Protein AF-A0A5J5AC65-F1 (afdb_monomer)

Structure (mmCIF, N/CA/C/O backbone):
data_AF-A0A5J5AC65-F1
#
_entry.id   AF-A0A5J5AC65-F1
#
loop_
_atom_site.group_PDB
_atom_site.id
_atom_site.type_symbol
_atom_site.label_atom_id
_atom_site.label_alt_id
_atom_site.label_comp_id
_atom_site.label_asym_id
_atom_site.label_entity_id
_atom_site.label_seq_id
_atom_site.pdbx_PDB_ins_code
_atom_site.Cartn_x
_atom_site.Cartn_y
_atom_site.Cartn_z
_atom_site.occupancy
_atom_site.B_iso_or_equiv
_atom_site.auth_seq_id
_atom_site.auth_comp_id
_atom_site.auth_asym_id
_atom_site.auth_atom_id
_atom_site.pdbx_PDB_model_num
ATOM 1 N N . MET A 1 1 ? 48.019 -55.729 -17.374 1.00 45.06 1 MET A N 1
ATOM 2 C CA . MET A 1 1 ? 47.442 -54.673 -16.510 1.00 45.06 1 MET A CA 1
ATOM 3 C C . MET A 1 1 ? 46.965 -53.525 -17.391 1.00 45.06 1 MET A C 1
ATOM 5 O O . MET A 1 1 ? 47.731 -52.622 -17.701 1.00 45.06 1 MET A O 1
ATOM 9 N N . THR A 1 2 ? 45.728 -53.600 -17.870 1.00 43.28 2 THR A N 1
ATOM 10 C CA . THR A 1 2 ? 45.097 -52.586 -18.726 1.00 43.28 2 THR A CA 1
ATOM 11 C C . THR A 1 2 ? 44.494 -51.496 -17.842 1.00 43.28 2 THR A C 1
ATOM 13 O O . THR A 1 2 ? 43.531 -51.744 -17.121 1.00 43.28 2 THR A O 1
ATOM 16 N N . LYS A 1 3 ? 45.092 -50.299 -17.838 1.00 48.06 3 LYS A N 1
ATOM 17 C CA . LYS A 1 3 ? 44.541 -49.140 -17.122 1.00 48.06 3 LYS A CA 1
ATOM 18 C C . LYS A 1 3 ? 43.348 -48.592 -17.910 1.00 48.06 3 LYS A C 1
ATOM 20 O O . LYS A 1 3 ? 43.446 -48.341 -19.106 1.00 48.06 3 LYS A O 1
ATOM 25 N N . ASN A 1 4 ? 42.222 -48.462 -17.217 1.00 46.38 4 ASN A N 1
ATOM 26 C CA . ASN A 1 4 ? 40.914 -48.098 -17.751 1.00 46.38 4 ASN A CA 1
ATOM 27 C C . ASN A 1 4 ? 40.909 -46.629 -18.221 1.00 46.38 4 ASN A C 1
ATOM 29 O O . ASN A 1 4 ? 40.781 -45.710 -17.413 1.00 46.38 4 ASN A O 1
ATOM 33 N N . LEU A 1 5 ? 41.058 -46.406 -19.530 1.00 55.31 5 LEU A N 1
ATOM 34 C CA . LEU A 1 5 ? 41.125 -45.069 -20.138 1.00 55.31 5 LEU A CA 1
ATOM 35 C C . LEU A 1 5 ? 39.805 -44.278 -19.995 1.00 55.31 5 LEU A C 1
ATOM 37 O O . LEU A 1 5 ? 39.818 -43.051 -19.973 1.00 55.31 5 LEU A O 1
ATOM 41 N N . GLY A 1 6 ? 38.675 -44.971 -19.801 1.00 52.41 6 GLY A N 1
ATOM 42 C CA . GLY A 1 6 ? 37.356 -44.352 -19.613 1.00 52.41 6 GLY A CA 1
ATOM 43 C C . GLY A 1 6 ? 37.209 -43.522 -18.331 1.00 52.41 6 GLY A C 1
ATOM 44 O O . GLY A 1 6 ? 36.411 -42.589 -18.300 1.00 52.41 6 GLY A O 1
ATOM 45 N N . SER A 1 7 ? 38.011 -43.790 -17.292 1.00 56.62 7 SER A N 1
ATOM 46 C CA . SER A 1 7 ? 37.914 -43.058 -16.018 1.00 56.62 7 SER A CA 1
ATOM 47 C C . SER A 1 7 ? 38.524 -41.652 -16.079 1.00 56.62 7 SER A C 1
ATOM 49 O O . SER A 1 7 ? 38.142 -40.793 -15.289 1.00 56.62 7 SER A O 1
ATOM 51 N N . LEU A 1 8 ? 39.456 -41.402 -17.005 1.00 51.38 8 LEU A N 1
ATOM 52 C CA . LEU A 1 8 ? 40.122 -40.099 -17.153 1.00 51.38 8 LEU A CA 1
ATOM 53 C C . LEU A 1 8 ? 39.271 -39.099 -17.945 1.00 51.38 8 LEU A C 1
ATOM 55 O O . LEU A 1 8 ? 39.364 -37.896 -17.716 1.00 51.38 8 LEU A O 1
ATOM 59 N N . ILE A 1 9 ? 38.397 -39.597 -18.825 1.00 55.62 9 ILE A N 1
ATOM 60 C CA . ILE A 1 9 ? 37.460 -38.772 -19.596 1.00 55.62 9 ILE A CA 1
ATOM 61 C C . ILE A 1 9 ? 36.422 -38.144 -18.655 1.00 55.62 9 ILE A C 1
ATOM 63 O O . ILE A 1 9 ? 36.165 -36.949 -18.739 1.00 55.62 9 ILE A O 1
ATOM 67 N N . PHE A 1 10 ? 35.897 -38.900 -17.685 1.00 51.06 10 PHE A N 1
ATOM 68 C CA . PHE A 1 10 ? 34.888 -38.395 -16.743 1.00 51.06 10 PHE A CA 1
ATOM 69 C C . PHE A 1 10 ? 35.418 -37.271 -15.829 1.00 51.06 10 PHE A C 1
ATOM 71 O O . PHE A 1 10 ? 34.696 -36.325 -15.527 1.00 51.06 10 PHE A O 1
ATOM 78 N N . ILE A 1 11 ? 36.697 -37.328 -15.437 1.00 55.19 11 ILE A N 1
ATOM 79 C CA . ILE A 1 11 ? 37.331 -36.333 -14.551 1.00 55.19 11 ILE A CA 1
ATOM 80 C C . ILE A 1 11 ? 37.593 -35.002 -15.280 1.00 55.19 11 ILE A C 1
ATOM 82 O O . ILE A 1 11 ? 37.555 -33.948 -14.651 1.00 55.19 11 ILE A O 1
ATOM 86 N N . LEU A 1 12 ? 37.803 -35.025 -16.601 1.00 53.50 12 LEU A N 1
ATOM 87 C CA . LEU A 1 12 ? 38.055 -33.820 -17.402 1.00 53.50 12 LEU A CA 1
ATOM 88 C C . LEU A 1 12 ? 36.782 -33.029 -17.755 1.00 53.50 12 LEU A C 1
ATOM 90 O O . LEU A 1 12 ? 36.876 -31.830 -18.002 1.00 53.50 12 LEU A O 1
ATOM 94 N N . PHE A 1 13 ? 35.600 -33.656 -17.743 1.00 54.12 13 PHE A N 1
ATOM 95 C CA . PHE A 1 13 ? 34.329 -32.978 -18.053 1.00 54.12 13 PHE A CA 1
ATOM 96 C C . PHE A 1 13 ? 33.583 -32.434 -16.820 1.00 54.12 13 PHE A C 1
ATOM 98 O O . PHE A 1 13 ? 32.778 -31.514 -16.960 1.00 54.12 13 PHE A O 1
ATOM 105 N N . LEU A 1 14 ? 33.871 -32.927 -15.609 1.00 51.81 14 LEU A N 1
ATOM 106 C CA . LEU A 1 14 ? 33.246 -32.433 -14.370 1.00 51.81 14 LEU A CA 1
ATOM 107 C C . LEU A 1 14 ? 33.528 -30.943 -14.041 1.00 51.81 14 LEU A C 1
ATOM 109 O O . LEU A 1 14 ? 32.605 -30.275 -13.572 1.00 51.81 14 LEU A O 1
ATOM 113 N N . PRO A 1 15 ? 34.718 -30.363 -14.315 1.00 54.56 15 PRO A N 1
ATOM 114 C CA . PRO A 1 15 ? 34.968 -28.940 -14.060 1.00 54.56 15 PRO A CA 1
ATOM 115 C C . PRO A 1 15 ? 34.306 -28.017 -15.094 1.00 54.56 15 PRO A C 1
ATOM 117 O O . PRO A 1 15 ? 33.984 -26.875 -14.779 1.00 54.56 15 PRO A O 1
ATOM 120 N N . ALA A 1 16 ? 34.079 -28.498 -16.323 1.00 55.41 16 ALA A N 1
ATOM 121 C CA . ALA A 1 16 ? 33.487 -27.698 -17.398 1.00 55.41 16 ALA A CA 1
ATOM 122 C C . ALA A 1 16 ? 31.989 -27.427 -17.168 1.00 55.41 16 ALA A C 1
ATOM 124 O O . ALA A 1 16 ? 31.490 -26.361 -17.520 1.00 55.41 16 ALA A O 1
ATOM 125 N N . ILE A 1 17 ? 31.282 -28.360 -16.519 1.00 56.69 17 ILE A N 1
ATOM 126 C CA . ILE A 1 17 ? 29.860 -28.208 -16.174 1.00 56.69 17 ILE A CA 1
ATOM 127 C C . ILE A 1 17 ? 29.685 -27.241 -14.988 1.00 56.69 17 ILE A C 1
ATOM 129 O O . ILE A 1 17 ? 28.723 -26.478 -14.954 1.00 56.69 17 ILE A O 1
ATOM 133 N N . LEU A 1 18 ? 30.650 -27.198 -14.062 1.00 53.75 18 LEU A N 1
ATOM 134 C CA . LEU A 1 18 ? 30.625 -26.292 -12.908 1.00 53.75 18 LEU A CA 1
ATOM 135 C C . LEU A 1 18 ? 30.978 -24.838 -13.260 1.00 53.75 18 LEU A C 1
ATOM 137 O O . LEU A 1 18 ? 30.582 -23.939 -12.529 1.00 53.75 18 LEU A O 1
ATOM 141 N N . LEU A 1 19 ? 31.668 -24.574 -14.375 1.00 52.38 19 LEU A N 1
ATOM 142 C CA . LEU A 1 19 ? 31.989 -23.208 -14.824 1.00 52.38 19 LEU A CA 1
ATOM 143 C C . LEU A 1 19 ? 30.906 -22.585 -15.725 1.00 52.38 19 LEU A C 1
ATOM 145 O O . LEU A 1 19 ? 30.893 -21.371 -15.908 1.00 52.38 19 LEU A O 1
ATOM 149 N N . GLY A 1 20 ? 29.967 -23.382 -16.248 1.00 51.41 20 GLY A N 1
ATOM 150 C CA . GLY A 1 20 ? 28.860 -22.903 -17.088 1.00 51.41 20 GLY A CA 1
ATOM 151 C C . GLY A 1 20 ? 27.670 -22.308 -16.322 1.00 51.41 20 GLY A C 1
ATOM 152 O O . GLY A 1 20 ? 26.761 -21.766 -16.944 1.00 51.41 20 GLY A O 1
ATOM 153 N N . GLN A 1 21 ? 27.654 -22.398 -14.986 1.00 56.00 21 GLN A N 1
ATOM 154 C CA . GLN A 1 21 ? 26.553 -21.896 -14.145 1.00 56.00 21 GLN A CA 1
ATOM 155 C C . GLN A 1 21 ? 26.870 -20.579 -13.418 1.00 56.00 21 GLN A C 1
ATOM 157 O O . GLN A 1 21 ? 26.041 -20.078 -12.661 1.00 56.00 21 GLN A O 1
ATOM 162 N N . TYR A 1 22 ? 28.027 -19.968 -13.687 1.00 59.69 22 TYR A N 1
ATOM 163 C CA . TYR A 1 22 ? 28.436 -18.701 -13.081 1.00 59.69 22 TYR A CA 1
ATOM 164 C C . TYR A 1 22 ? 28.595 -17.610 -14.140 1.00 59.69 22 TYR A C 1
ATOM 166 O O . TYR A 1 22 ? 29.705 -17.311 -14.557 1.00 59.69 22 TYR A O 1
ATOM 174 N N . CYS A 1 23 ? 27.475 -17.046 -14.595 1.00 51.88 23 CYS A N 1
ATOM 175 C CA . CYS A 1 23 ? 27.305 -15.611 -14.877 1.00 51.88 23 CYS A CA 1
ATOM 176 C C . CYS A 1 23 ? 25.995 -15.379 -15.629 1.00 51.88 23 CYS A C 1
ATOM 178 O O . CYS A 1 23 ? 25.961 -15.261 -16.849 1.00 51.88 23 CYS A O 1
ATOM 180 N N . SER A 1 24 ? 24.906 -15.306 -14.871 1.00 46.62 24 SER A N 1
ATOM 181 C CA . SER A 1 24 ? 23.794 -14.378 -15.110 1.00 46.62 24 SER A CA 1
ATOM 182 C C . SER A 1 24 ? 22.965 -14.286 -13.828 1.00 46.62 24 SER A C 1
ATOM 184 O O . SER A 1 24 ? 21.748 -14.435 -13.843 1.00 46.62 24 SER A O 1
ATOM 186 N N . VAL A 1 25 ? 23.615 -14.045 -12.680 1.00 48.59 25 VAL A N 1
ATOM 187 C CA . VAL A 1 25 ? 22.898 -13.381 -11.584 1.00 48.59 25 VAL A CA 1
ATOM 188 C C . VAL A 1 25 ? 22.816 -11.927 -12.008 1.00 48.59 25 VAL A C 1
ATOM 190 O O . VAL A 1 25 ? 23.733 -11.146 -11.792 1.00 48.59 25 VAL A O 1
ATOM 193 N N . VAL A 1 26 ? 21.768 -11.648 -12.773 1.00 52.22 26 VAL A N 1
ATOM 194 C CA . VAL A 1 26 ? 21.028 -10.396 -12.811 1.00 52.22 26 VAL A CA 1
ATOM 195 C C . VAL A 1 26 ? 21.634 -9.294 -11.921 1.00 52.22 26 VAL A C 1
ATOM 197 O O . VAL A 1 26 ? 21.248 -9.102 -10.769 1.00 52.22 26 VAL A O 1
ATOM 200 N N . ALA A 1 27 ? 22.592 -8.547 -12.462 1.00 51.28 27 ALA A N 1
ATOM 201 C CA . ALA A 1 27 ? 23.058 -7.316 -11.831 1.00 51.28 27 ALA A CA 1
ATOM 202 C C . ALA A 1 27 ? 22.068 -6.158 -12.075 1.00 51.28 27 ALA A C 1
ATOM 204 O O . ALA A 1 27 ? 21.974 -5.249 -11.255 1.00 51.28 27 ALA A O 1
ATOM 205 N N . GLY A 1 28 ? 21.286 -6.224 -13.164 1.00 52.84 28 GLY A N 1
ATOM 206 C CA . GLY A 1 28 ? 20.366 -5.159 -13.581 1.00 52.84 28 GLY A CA 1
ATOM 207 C C . GLY A 1 28 ? 19.198 -4.922 -12.618 1.00 52.84 28 GLY A C 1
ATOM 208 O O . GLY A 1 28 ? 18.906 -3.778 -12.276 1.00 52.84 28 GLY A O 1
ATOM 209 N N . ASP A 1 29 ? 18.572 -5.986 -12.113 1.00 60.25 29 ASP A N 1
ATOM 210 C CA . ASP A 1 29 ? 17.352 -5.866 -11.301 1.00 60.25 29 ASP A CA 1
ATOM 211 C C . ASP A 1 29 ? 17.648 -5.317 -9.890 1.00 60.25 29 ASP A C 1
ATOM 213 O O . ASP A 1 29 ? 16.876 -4.535 -9.331 1.00 60.25 29 ASP A O 1
ATOM 217 N N . THR A 1 30 ? 18.819 -5.648 -9.325 1.00 75.44 30 THR A N 1
ATOM 218 C CA . THR A 1 30 ? 19.269 -5.080 -8.037 1.00 75.44 30 THR A CA 1
ATOM 219 C C . THR A 1 30 ? 19.616 -3.598 -8.174 1.00 75.44 30 THR A C 1
ATOM 221 O O . THR A 1 30 ? 19.350 -2.810 -7.260 1.00 75.44 30 THR A O 1
ATOM 224 N N . GLU A 1 31 ? 20.186 -3.194 -9.312 1.00 88.88 31 GLU A N 1
ATOM 225 C CA . GLU A 1 31 ? 20.533 -1.798 -9.574 1.00 88.88 31 GLU A CA 1
ATOM 226 C C . GLU A 1 31 ? 19.281 -0.919 -9.695 1.00 88.88 31 GLU A C 1
ATOM 228 O O . GLU A 1 31 ? 19.228 0.146 -9.070 1.00 88.88 31 GLU A O 1
ATOM 233 N N . LEU A 1 32 ? 18.249 -1.383 -10.415 1.00 95.31 32 LEU A N 1
ATOM 234 C CA . LEU A 1 32 ? 16.992 -0.646 -10.565 1.00 95.31 32 LEU A CA 1
ATOM 235 C C . LEU A 1 32 ? 16.292 -0.441 -9.215 1.00 95.31 32 LEU A C 1
ATOM 237 O O . LEU A 1 32 ? 15.968 0.695 -8.870 1.00 95.31 32 LEU A O 1
ATOM 241 N N . ILE A 1 33 ? 16.131 -1.504 -8.418 1.00 96.12 33 ILE A N 1
ATOM 242 C CA . ILE A 1 33 ? 15.557 -1.417 -7.063 1.00 96.12 33 ILE A CA 1
ATOM 243 C C . ILE A 1 33 ? 16.364 -0.439 -6.203 1.00 96.12 33 ILE A C 1
ATOM 245 O O . ILE A 1 33 ? 15.795 0.446 -5.567 1.00 96.12 33 ILE A O 1
ATOM 249 N N . THR A 1 34 ? 17.695 -0.550 -6.218 1.00 95.56 34 THR A N 1
ATOM 250 C CA . THR A 1 34 ? 18.578 0.324 -5.431 1.00 95.56 34 THR A CA 1
ATOM 251 C C . THR A 1 34 ? 18.411 1.790 -5.825 1.00 95.56 34 THR A C 1
ATOM 253 O O . THR A 1 34 ? 18.308 2.660 -4.956 1.00 95.56 34 THR A O 1
ATOM 256 N N . LYS A 1 35 ? 18.384 2.086 -7.128 1.00 96.75 35 LYS A N 1
ATOM 257 C CA . LYS A 1 35 ? 18.231 3.449 -7.646 1.00 96.75 35 LYS A CA 1
ATOM 258 C C . LYS A 1 35 ? 16.863 4.029 -7.292 1.00 96.75 35 LYS A C 1
ATOM 260 O O . LYS A 1 35 ? 16.806 5.154 -6.803 1.00 96.75 35 LYS A O 1
ATOM 265 N N . THR A 1 36 ? 15.798 3.253 -7.478 1.00 95.94 36 THR A N 1
ATOM 266 C CA . THR A 1 36 ? 14.425 3.650 -7.142 1.00 95.94 36 THR A CA 1
ATOM 267 C C . THR A 1 36 ? 14.277 3.901 -5.644 1.00 95.94 36 THR A C 1
ATOM 269 O O . THR A 1 36 ? 13.848 4.975 -5.232 1.00 95.94 36 THR A O 1
ATOM 272 N N . CYS A 1 37 ? 14.713 2.964 -4.798 1.00 97.19 37 CYS A N 1
ATOM 273 C CA . CYS A 1 37 ? 14.546 3.089 -3.352 1.00 97.19 37 CYS A CA 1
ATOM 274 C C . CYS A 1 37 ? 15.354 4.237 -2.738 1.00 97.19 37 CYS A C 1
ATOM 276 O O . CYS A 1 37 ? 14.936 4.783 -1.715 1.00 97.19 37 CYS A O 1
ATOM 278 N N . LYS A 1 38 ? 16.472 4.657 -3.350 1.00 97.88 38 LYS A N 1
ATOM 279 C CA . LYS A 1 38 ? 17.225 5.857 -2.927 1.00 97.88 38 LYS A CA 1
ATOM 280 C C . LYS A 1 38 ? 16.424 7.154 -3.058 1.00 97.88 38 LYS A C 1
ATOM 282 O O . LYS A 1 38 ? 16.767 8.128 -2.400 1.00 97.88 38 LYS A O 1
ATOM 287 N N . GLN A 1 39 ? 15.380 7.170 -3.885 1.00 96.62 39 GLN A N 1
ATOM 288 C CA . GLN A 1 39 ? 14.480 8.316 -4.043 1.00 96.62 39 GLN A CA 1
ATOM 289 C C . GLN A 1 39 ? 13.299 8.285 -3.063 1.00 96.62 39 GLN A C 1
ATOM 291 O O . GLN A 1 39 ? 12.440 9.159 -3.111 1.00 96.62 39 GLN A O 1
ATOM 296 N N . THR A 1 40 ? 13.242 7.294 -2.169 1.00 94.81 40 THR A N 1
ATOM 297 C CA . THR A 1 40 ? 12.165 7.157 -1.183 1.00 94.81 40 THR A CA 1
ATOM 298 C C . THR A 1 40 ? 12.626 7.620 0.200 1.00 94.81 40 THR A C 1
ATOM 300 O O . THR A 1 40 ? 13.802 7.463 0.540 1.00 94.81 40 THR A O 1
ATOM 303 N N . PRO A 1 41 ? 11.715 8.126 1.050 1.00 94.94 41 PRO A N 1
ATOM 304 C CA . PRO A 1 41 ? 12.055 8.507 2.423 1.00 94.94 41 PRO A CA 1
ATOM 305 C C . PRO A 1 41 ? 12.453 7.311 3.307 1.00 94.94 41 PRO A C 1
ATOM 307 O O . PRO A 1 41 ? 13.090 7.499 4.341 1.00 94.94 41 PRO A O 1
ATOM 310 N N . TYR A 1 42 ? 12.112 6.078 2.906 1.00 95.12 42 TYR A N 1
ATOM 311 C CA . TYR A 1 42 ? 12.352 4.854 3.674 1.00 95.12 42 TYR A CA 1
ATOM 312 C C . TYR A 1 42 ? 13.070 3.793 2.832 1.00 95.12 42 TYR A C 1
A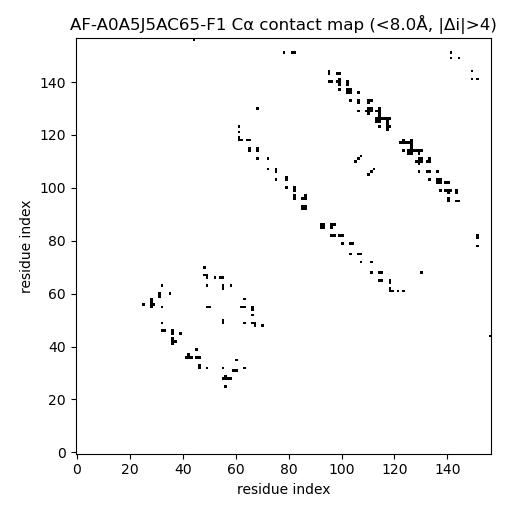TOM 314 O O . TYR A 1 42 ? 12.506 2.747 2.509 1.00 95.12 42 TYR A O 1
ATOM 322 N N . TYR A 1 43 ? 14.342 4.049 2.510 1.00 96.44 43 TYR A N 1
ATOM 323 C CA . TYR A 1 43 ? 15.162 3.187 1.648 1.00 96.44 43 TYR A CA 1
ATOM 324 C C . TYR A 1 43 ? 15.085 1.695 2.012 1.00 96.44 43 TYR A C 1
ATOM 326 O O . TYR A 1 43 ? 14.768 0.871 1.159 1.00 96.44 43 TYR A O 1
ATOM 334 N N . GLN A 1 44 ? 15.343 1.346 3.277 1.00 96.94 44 GLN A N 1
ATOM 335 C CA . GLN A 1 44 ? 15.400 -0.058 3.707 1.00 96.94 44 GLN A CA 1
ATOM 336 C C . GLN A 1 44 ? 14.046 -0.759 3.579 1.00 96.94 44 GLN A C 1
ATOM 338 O O . GLN A 1 44 ? 13.993 -1.904 3.144 1.00 96.94 44 GLN A O 1
ATOM 343 N N . LEU A 1 45 ? 12.957 -0.053 3.898 1.00 95.81 45 LEU A N 1
ATOM 344 C CA . LEU A 1 45 ? 11.604 -0.577 3.745 1.00 95.81 45 LEU A CA 1
ATOM 345 C C . LEU A 1 45 ? 11.255 -0.798 2.269 1.00 95.81 45 LEU A C 1
ATOM 347 O O . LEU A 1 45 ? 10.678 -1.823 1.919 1.00 95.81 45 LEU A O 1
ATOM 351 N N . CYS A 1 46 ? 11.612 0.148 1.399 1.00 98.00 46 CYS A N 1
ATOM 352 C CA . CYS A 1 46 ? 11.413 0.003 -0.039 1.00 98.00 46 CYS A CA 1
ATOM 353 C C . CYS A 1 46 ? 12.164 -1.223 -0.579 1.00 98.00 46 CYS A C 1
ATOM 355 O O . CYS A 1 46 ? 11.567 -2.061 -1.256 1.00 98.00 46 CYS A O 1
ATOM 357 N N . VAL A 1 47 ? 13.448 -1.364 -0.223 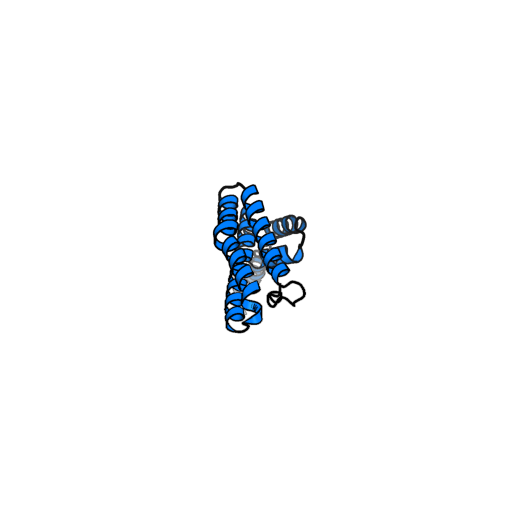1.00 97.12 47 VAL A N 1
ATOM 358 C CA . VAL A 1 47 ? 14.283 -2.487 -0.667 1.00 97.12 47 VAL A CA 1
ATOM 359 C C . VAL A 1 47 ? 13.717 -3.812 -0.170 1.00 97.12 47 VAL A C 1
ATOM 361 O O . VAL A 1 47 ? 13.513 -4.709 -0.984 1.00 97.12 47 VAL A O 1
ATOM 364 N N . SER A 1 48 ? 13.417 -3.938 1.127 1.00 97.00 48 SER A N 1
ATOM 365 C CA . SER A 1 48 ? 12.897 -5.190 1.688 1.00 97.00 48 SER A CA 1
ATOM 366 C C . SER A 1 48 ? 11.539 -5.564 1.092 1.00 97.00 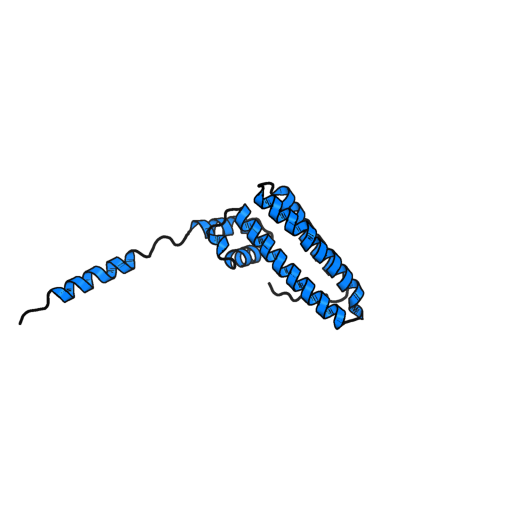48 SER A C 1
ATOM 368 O O . SER A 1 48 ? 11.317 -6.727 0.756 1.00 97.00 48 SER A O 1
ATOM 370 N N . THR A 1 49 ? 10.659 -4.580 0.886 1.00 97.00 49 THR A N 1
ATOM 371 C CA . THR A 1 49 ? 9.344 -4.796 0.270 1.00 97.00 49 THR A CA 1
ATOM 372 C C . THR A 1 49 ? 9.494 -5.320 -1.154 1.00 97.00 49 THR A C 1
ATOM 374 O O . THR A 1 49 ? 8.921 -6.358 -1.480 1.00 97.00 49 THR A O 1
ATOM 377 N N . LEU A 1 50 ? 10.300 -4.660 -1.991 1.00 97.44 50 LEU A N 1
ATOM 378 C CA . LEU A 1 50 ? 10.503 -5.084 -3.378 1.00 97.44 50 LEU A CA 1
ATOM 379 C C . LEU A 1 50 ? 11.224 -6.435 -3.455 1.00 97.44 50 LEU A C 1
ATOM 381 O O . LEU A 1 50 ? 10.780 -7.316 -4.183 1.00 97.44 50 LEU A O 1
ATOM 385 N N . GLN A 1 51 ? 12.283 -6.651 -2.676 1.00 95.62 51 GLN A N 1
ATOM 386 C CA . GLN A 1 51 ? 13.029 -7.915 -2.691 1.00 95.62 51 GLN A CA 1
ATOM 387 C C . GLN A 1 51 ? 12.216 -9.111 -2.179 1.00 95.62 51 GLN A C 1
ATOM 389 O O . GLN A 1 51 ? 12.507 -10.245 -2.555 1.00 95.62 51 GLN A O 1
ATOM 394 N N . SER A 1 52 ? 11.193 -8.876 -1.349 1.00 96.12 52 SER A N 1
ATOM 395 C CA . SER A 1 52 ? 10.289 -9.938 -0.894 1.00 96.12 52 SER A CA 1
ATOM 396 C C . SER A 1 52 ? 9.373 -10.475 -1.999 1.00 96.12 52 SER A C 1
ATOM 398 O O . SER A 1 52 ? 8.856 -11.588 -1.877 1.00 96.12 52 SER A O 1
ATOM 400 N N . ASP A 1 53 ? 9.183 -9.716 -3.084 1.00 95.81 53 ASP A N 1
ATOM 401 C CA . ASP A 1 53 ? 8.361 -10.125 -4.216 1.00 95.81 53 ASP A CA 1
ATOM 402 C C . ASP A 1 53 ? 9.242 -10.631 -5.371 1.00 95.81 53 ASP A C 1
ATOM 404 O O . ASP A 1 53 ? 9.997 -9.854 -5.963 1.00 95.81 53 ASP A O 1
ATOM 408 N N . PRO A 1 54 ? 9.143 -11.916 -5.763 1.00 94.38 54 PRO A N 1
ATOM 409 C CA . PRO A 1 54 ? 9.981 -12.471 -6.825 1.00 94.38 54 PRO A CA 1
ATOM 410 C C . PRO A 1 54 ? 9.753 -11.797 -8.187 1.00 94.38 54 PRO A C 1
ATOM 412 O O . PRO A 1 54 ? 10.633 -11.852 -9.054 1.00 94.38 54 PRO A O 1
ATOM 415 N N . ARG A 1 55 ? 8.601 -11.138 -8.389 1.00 94.81 55 ARG A N 1
ATOM 416 C CA . ARG A 1 55 ? 8.294 -10.398 -9.622 1.00 94.81 55 ARG A CA 1
ATOM 417 C C . ARG A 1 55 ? 9.171 -9.159 -9.787 1.00 94.81 55 ARG A C 1
ATOM 419 O O . ARG A 1 55 ? 9.358 -8.735 -10.921 1.00 94.81 55 ARG A O 1
ATOM 426 N N . SER A 1 56 ? 9.743 -8.631 -8.702 1.00 95.31 56 SER A N 1
ATOM 427 C CA . SER A 1 56 ? 10.598 -7.438 -8.727 1.00 95.31 56 SER A CA 1
ATOM 428 C C . SER A 1 56 ? 11.876 -7.619 -9.527 1.00 95.31 56 SER A C 1
ATOM 430 O O . SER A 1 56 ? 12.434 -6.625 -9.969 1.00 95.31 56 SER A O 1
ATOM 432 N N . SER A 1 57 ? 12.329 -8.863 -9.723 1.00 92.31 57 SER A N 1
ATOM 433 C CA . SER A 1 57 ? 13.444 -9.149 -10.627 1.00 92.31 57 SER A CA 1
ATOM 434 C C . SER A 1 57 ? 13.130 -8.582 -12.019 1.00 92.31 57 SER A C 1
ATOM 436 O O . SER A 1 57 ? 13.669 -7.578 -12.454 1.00 92.31 57 SER A O 1
ATOM 438 N N . LYS A 1 58 ? 12.101 -9.096 -12.678 1.00 92.75 58 LYS A N 1
ATOM 439 C CA . LYS A 1 58 ? 11.796 -8.735 -14.070 1.00 92.75 58 LYS A CA 1
ATOM 440 C C . LYS A 1 58 ? 10.994 -7.437 -14.236 1.00 92.75 58 LYS A C 1
ATOM 442 O O . LYS A 1 58 ? 10.479 -7.195 -15.326 1.00 92.75 58 LYS A O 1
ATOM 447 N N . ALA A 1 59 ? 10.808 -6.658 -13.173 1.00 95.25 59 ALA A N 1
ATOM 448 C CA . ALA A 1 59 ? 9.941 -5.488 -13.184 1.00 95.25 59 ALA A CA 1
ATOM 449 C C . ALA A 1 59 ? 10.683 -4.238 -13.676 1.00 95.25 59 ALA A C 1
ATOM 451 O O . ALA A 1 59 ? 11.797 -3.947 -13.249 1.00 95.25 59 ALA A O 1
ATOM 452 N N . ASP A 1 60 ? 10.028 -3.461 -14.534 1.00 94.94 60 ASP A N 1
ATOM 453 C CA . ASP A 1 60 ? 10.401 -2.078 -14.814 1.00 94.94 60 ASP A CA 1
ATOM 454 C C . ASP A 1 60 ? 9.858 -1.137 -13.719 1.00 94.94 60 ASP A C 1
ATOM 456 O O . ASP A 1 60 ? 9.290 -1.578 -12.719 1.00 94.94 60 ASP A O 1
ATOM 460 N N . ILE A 1 61 ? 10.034 0.180 -13.872 1.00 94.69 61 ILE A N 1
ATOM 461 C CA . ILE A 1 61 ? 9.592 1.152 -12.858 1.00 94.69 61 ILE A CA 1
ATOM 462 C C . ILE A 1 61 ? 8.076 1.059 -12.567 1.00 94.69 61 ILE A C 1
ATOM 464 O O . ILE A 1 61 ? 7.729 0.948 -11.387 1.00 94.69 61 ILE A O 1
ATOM 468 N N . PRO A 1 62 ? 7.163 1.046 -13.565 1.00 96.75 62 PRO A N 1
ATOM 469 C CA . PRO A 1 62 ? 5.742 0.798 -13.311 1.00 96.75 62 PRO A CA 1
ATOM 470 C C . PRO A 1 62 ? 5.475 -0.542 -12.618 1.00 96.75 62 PRO A C 1
ATOM 472 O O . PRO A 1 62 ? 4.670 -0.599 -11.685 1.00 96.75 62 PRO A O 1
ATOM 475 N N . GLY A 1 63 ? 6.179 -1.605 -13.015 1.00 97.75 63 GLY A N 1
ATOM 476 C CA . GLY A 1 63 ? 6.097 -2.915 -12.375 1.00 97.75 63 GLY A CA 1
ATOM 477 C C . GLY A 1 63 ? 6.486 -2.889 -10.893 1.00 97.75 63 GLY A C 1
ATOM 478 O O . GLY A 1 63 ? 5.754 -3.431 -10.062 1.00 97.75 63 GLY A O 1
ATOM 479 N N . LEU A 1 64 ? 7.582 -2.211 -10.535 1.00 97.44 64 LEU A N 1
ATOM 480 C CA . LEU A 1 64 ? 7.979 -2.007 -9.135 1.00 97.44 64 LEU A CA 1
ATOM 481 C C . LEU A 1 64 ? 6.920 -1.193 -8.374 1.00 97.44 64 LEU A C 1
ATOM 483 O O . LEU A 1 64 ? 6.588 -1.528 -7.236 1.00 97.44 64 LEU A O 1
ATOM 487 N N . GLY A 1 65 ? 6.331 -0.178 -9.015 1.00 97.81 65 GLY A N 1
ATOM 488 C CA . GLY A 1 65 ? 5.205 0.582 -8.465 1.00 97.81 65 GLY A CA 1
ATOM 489 C C . GLY A 1 65 ? 4.008 -0.311 -8.129 1.00 97.81 65 GLY A C 1
ATOM 490 O O . GLY A 1 65 ? 3.501 -0.272 -7.009 1.00 97.81 65 GLY A O 1
ATOM 491 N N . LEU A 1 66 ? 3.602 -1.188 -9.051 1.00 98.62 66 LEU A N 1
ATOM 492 C CA . LEU A 1 66 ? 2.493 -2.127 -8.840 1.00 98.62 66 LEU A CA 1
ATOM 493 C C . LEU A 1 66 ? 2.765 -3.106 -7.688 1.00 98.62 66 LEU A C 1
ATOM 495 O O . LEU A 1 66 ? 1.841 -3.473 -6.956 1.00 98.62 66 LEU A O 1
ATOM 499 N N . ILE A 1 67 ? 4.021 -3.514 -7.497 1.00 98.50 67 ILE A N 1
ATOM 500 C CA . ILE A 1 67 ? 4.427 -4.366 -6.372 1.00 98.50 67 ILE A CA 1
ATOM 501 C C . ILE A 1 67 ? 4.279 -3.616 -5.043 1.00 98.50 67 ILE A C 1
ATOM 503 O O . ILE A 1 67 ? 3.697 -4.160 -4.102 1.00 98.50 67 ILE A O 1
ATOM 507 N N . ILE A 1 68 ? 4.712 -2.353 -4.971 1.00 98.25 68 ILE A N 1
ATOM 508 C CA . ILE A 1 68 ? 4.502 -1.513 -3.782 1.00 98.25 68 ILE A CA 1
ATOM 509 C C . ILE A 1 68 ? 3.006 -1.311 -3.501 1.00 98.25 68 ILE A C 1
ATOM 511 O O . ILE A 1 68 ? 2.573 -1.524 -2.368 1.00 98.25 68 ILE A O 1
ATOM 515 N N . VAL A 1 69 ? 2.192 -0.990 -4.514 1.00 98.62 69 VAL A N 1
ATOM 516 C CA . VAL A 1 69 ? 0.729 -0.846 -4.358 1.00 98.62 69 VAL A CA 1
ATOM 517 C C . VAL A 1 69 ? 0.104 -2.144 -3.825 1.00 98.62 69 VAL A C 1
ATOM 519 O O . VAL A 1 69 ? -0.763 -2.121 -2.945 1.00 98.62 69 VAL A O 1
ATOM 522 N N . ALA A 1 70 ? 0.567 -3.307 -4.295 1.00 98.56 70 ALA A N 1
ATOM 523 C CA . ALA A 1 70 ? 0.115 -4.600 -3.786 1.00 98.56 70 ALA A CA 1
ATOM 524 C C . ALA A 1 70 ? 0.514 -4.832 -2.316 1.00 98.56 70 ALA A C 1
ATOM 526 O O . ALA A 1 70 ? -0.296 -5.353 -1.540 1.00 98.56 70 ALA A O 1
ATOM 527 N N . ALA A 1 71 ? 1.718 -4.420 -1.912 1.00 98.25 71 ALA A N 1
ATOM 528 C CA . ALA A 1 71 ? 2.166 -4.489 -0.522 1.00 98.25 71 ALA A CA 1
ATOM 529 C C . ALA A 1 71 ? 1.323 -3.583 0.394 1.00 98.25 71 ALA A C 1
ATOM 531 O O . ALA A 1 71 ? 0.863 -4.034 1.450 1.00 98.25 71 ALA A O 1
ATOM 532 N N . VAL A 1 72 ? 1.029 -2.352 -0.043 1.00 98.25 72 VAL A N 1
ATOM 533 C CA . VAL A 1 72 ? 0.112 -1.427 0.650 1.00 98.25 72 VAL A CA 1
ATOM 534 C C . VAL A 1 72 ? -1.266 -2.069 0.809 1.00 98.25 72 VAL A C 1
ATOM 536 O O . VAL A 1 72 ? -1.767 -2.180 1.929 1.00 98.25 72 VAL A O 1
ATOM 539 N N . LYS A 1 73 ? -1.843 -2.616 -0.270 1.00 98.50 73 LYS A N 1
ATOM 540 C CA . LYS A 1 73 ? -3.130 -3.335 -0.230 1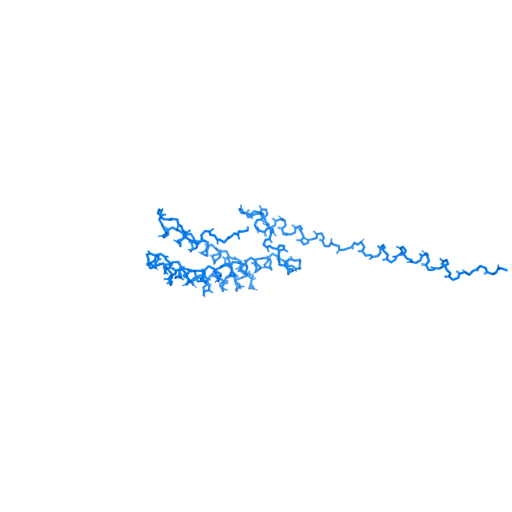.00 98.50 73 LYS A CA 1
ATOM 541 C C . LYS A 1 73 ? -3.144 -4.463 0.798 1.00 98.50 73 LYS A C 1
ATOM 543 O O . LYS A 1 73 ? -4.142 -4.650 1.499 1.00 98.50 73 LYS A O 1
ATOM 548 N N . ALA A 1 74 ? -2.068 -5.244 0.878 1.00 97.81 74 ALA A N 1
ATOM 549 C CA . ALA A 1 74 ? -1.959 -6.338 1.836 1.00 97.81 74 ALA A CA 1
ATOM 550 C C . ALA A 1 74 ? -1.930 -5.824 3.284 1.00 97.81 74 ALA A C 1
ATOM 552 O O . ALA A 1 74 ? -2.659 -6.349 4.132 1.00 97.81 74 ALA A O 1
ATOM 553 N N . LYS A 1 75 ? -1.148 -4.772 3.561 1.00 96.75 75 LYS A N 1
ATOM 554 C CA . LYS A 1 75 ? -1.088 -4.141 4.888 1.00 96.75 75 LYS A CA 1
ATOM 555 C C . LYS A 1 75 ? -2.440 -3.542 5.279 1.00 96.75 75 LYS A C 1
ATOM 557 O O . LYS A 1 75 ? -2.937 -3.885 6.346 1.00 96.75 75 LYS A O 1
ATOM 562 N N . VAL A 1 76 ? -3.095 -2.786 4.395 1.00 97.06 76 VAL A N 1
ATOM 563 C CA . VAL A 1 76 ? -4.435 -2.213 4.633 1.00 97.06 76 VAL A CA 1
ATOM 564 C C . VAL A 1 76 ? -5.462 -3.300 4.960 1.00 97.06 76 VAL A C 1
ATOM 566 O O . VAL A 1 76 ? -6.186 -3.200 5.950 1.00 97.06 76 VAL A O 1
ATOM 569 N N . LYS A 1 77 ? -5.487 -4.401 4.197 1.00 97.62 77 LYS A N 1
ATOM 570 C CA . LYS A 1 77 ? -6.379 -5.537 4.486 1.00 97.62 77 LYS A CA 1
ATOM 571 C C . LYS A 1 77 ? -6.113 -6.167 5.853 1.00 97.62 77 LYS A C 1
ATOM 573 O O . LYS A 1 77 ? -7.059 -6.579 6.523 1.00 97.62 77 LYS A O 1
ATOM 578 N N . ASN A 1 78 ? -4.851 -6.280 6.259 1.00 96.69 78 ASN A N 1
ATOM 579 C CA . ASN A 1 78 ? -4.502 -6.798 7.580 1.00 96.69 78 ASN A CA 1
ATOM 580 C C . ASN A 1 78 ? -4.929 -5.827 8.688 1.00 96.69 78 ASN A C 1
ATOM 582 O O . ASN A 1 78 ? -5.496 -6.269 9.686 1.00 96.69 78 ASN A O 1
ATOM 586 N N . THR A 1 79 ? -4.756 -4.521 8.478 1.00 96.25 79 THR A N 1
ATOM 587 C CA . THR A 1 79 ? -5.226 -3.487 9.404 1.00 96.25 79 THR A CA 1
ATOM 588 C C . THR A 1 79 ? -6.746 -3.513 9.561 1.00 96.25 79 THR A C 1
ATOM 590 O O . THR A 1 79 ? -7.230 -3.533 10.687 1.00 96.25 79 THR A O 1
ATOM 593 N N . LEU A 1 80 ? -7.513 -3.622 8.471 1.00 97.19 80 LEU A N 1
ATOM 594 C CA . LEU A 1 80 ? -8.979 -3.743 8.523 1.00 97.19 80 LEU A CA 1
ATOM 595 C C . LEU A 1 80 ? -9.440 -4.978 9.316 1.00 97.19 80 LEU A C 1
ATOM 597 O O . LEU A 1 80 ? -10.391 -4.907 10.096 1.00 97.19 80 LEU A O 1
ATOM 601 N N . LYS A 1 81 ? -8.747 -6.117 9.171 1.00 96.50 81 LYS A N 1
ATOM 602 C CA . LYS A 1 81 ? -9.024 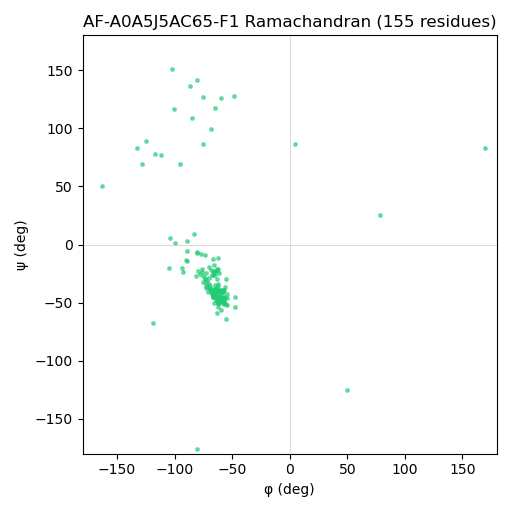-7.315 9.986 1.00 96.50 81 LYS A CA 1
ATOM 603 C C . LYS A 1 81 ? -8.767 -7.058 11.470 1.00 96.50 81 LYS A C 1
ATOM 605 O O . LYS A 1 81 ? -9.597 -7.439 12.295 1.00 96.50 81 LYS A O 1
ATOM 610 N N . LEU A 1 82 ? -7.645 -6.416 11.799 1.00 95.38 82 LEU A N 1
ATOM 611 C CA . LEU A 1 82 ? -7.295 -6.065 13.174 1.00 95.38 82 LEU A CA 1
ATOM 612 C C . LEU A 1 82 ? -8.315 -5.089 13.775 1.00 95.38 82 LEU A C 1
ATOM 614 O O . LEU A 1 82 ? -8.772 -5.303 14.895 1.00 95.38 82 LEU A O 1
ATOM 618 N N . ILE A 1 83 ? -8.729 -4.069 13.020 1.00 95.31 83 ILE A N 1
ATOM 619 C CA . ILE A 1 83 ? -9.766 -3.115 13.430 1.00 95.31 83 ILE A CA 1
ATOM 620 C C . ILE A 1 83 ? -11.048 -3.856 13.817 1.00 95.31 83 ILE A C 1
ATOM 622 O O . ILE A 1 83 ? -11.509 -3.715 14.948 1.00 95.31 83 ILE A O 1
ATOM 626 N N . LYS A 1 84 ? -11.555 -4.735 12.945 1.00 94.38 84 LYS A N 1
ATOM 627 C CA . LYS A 1 84 ? -12.772 -5.519 13.214 1.00 94.38 84 LYS A CA 1
ATOM 628 C C . LYS A 1 84 ? -12.666 -6.369 14.488 1.00 94.38 84 LYS A C 1
ATOM 630 O O . LYS A 1 84 ? -13.634 -6.501 15.235 1.00 94.38 84 LYS A O 1
ATOM 635 N N . GLN A 1 85 ? -11.499 -6.962 14.749 1.00 94.12 85 GLN A N 1
ATOM 636 C CA . GLN A 1 85 ? -11.254 -7.724 15.980 1.00 94.12 85 GLN A CA 1
ATOM 637 C C . GLN A 1 85 ? -11.248 -6.822 17.225 1.00 94.12 85 GLN A C 1
ATOM 639 O O . GLN A 1 85 ? -11.798 -7.184 18.271 1.00 94.12 85 GLN A O 1
ATOM 644 N N . LEU A 1 86 ? -10.633 -5.643 17.123 1.00 93.62 86 LEU A N 1
ATOM 645 C CA . LEU A 1 86 ? -10.532 -4.686 18.221 1.00 93.62 86 LEU A CA 1
ATOM 646 C C . LEU A 1 86 ? -11.877 -4.029 18.546 1.00 93.62 86 LEU A C 1
ATOM 648 O O . LEU A 1 86 ? -12.179 -3.850 19.723 1.00 93.62 86 LEU A O 1
ATOM 652 N N . GLU A 1 87 ? -12.708 -3.739 17.545 1.00 91.12 87 GLU A N 1
A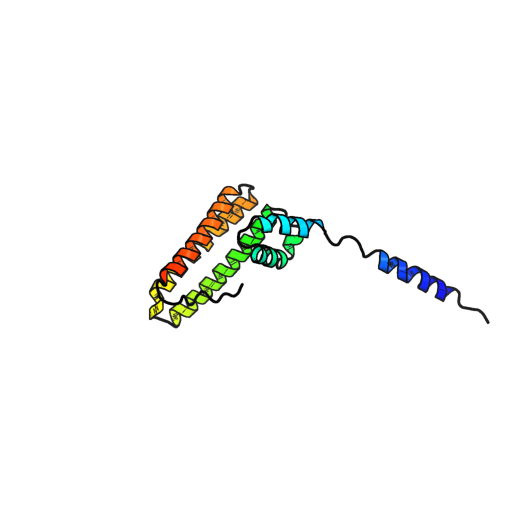TOM 653 C CA . GLU A 1 87 ? -14.063 -3.207 17.745 1.00 91.12 87 GLU A CA 1
ATOM 654 C C . GLU A 1 87 ? -14.941 -4.166 18.556 1.00 91.12 87 GLU A C 1
ATOM 656 O O . GLU A 1 87 ? -15.690 -3.730 19.432 1.00 91.12 87 GLU A O 1
ATOM 661 N N . GLY A 1 88 ? -14.824 -5.475 18.302 1.00 89.62 88 GLY A N 1
ATOM 662 C CA . GLY A 1 88 ? -15.572 -6.501 19.033 1.00 89.62 88 GLY A CA 1
ATOM 663 C C . GLY A 1 88 ? -15.087 -6.727 20.469 1.00 89.62 88 GLY A C 1
ATOM 664 O O . GLY A 1 88 ? -15.860 -7.180 21.309 1.00 89.62 88 GLY A O 1
ATOM 665 N N . SER A 1 89 ? -13.823 -6.407 20.764 1.00 91.56 89 SER A N 1
ATOM 666 C CA . SER A 1 89 ? -13.184 -6.679 22.062 1.00 91.56 89 SER A CA 1
ATOM 667 C C . SER A 1 89 ? -13.011 -5.444 22.951 1.00 91.56 89 SER A C 1
ATOM 669 O O . SER A 1 89 ? -12.882 -5.586 24.165 1.00 91.56 89 SER A O 1
ATOM 671 N N . ASN A 1 90 ? -13.039 -4.231 22.388 1.00 88.12 90 ASN A N 1
ATOM 672 C CA . ASN A 1 90 ? -12.783 -2.983 23.110 1.00 88.12 90 ASN A CA 1
ATOM 673 C C . ASN A 1 90 ? -13.841 -1.911 22.794 1.00 88.12 90 ASN A C 1
ATOM 675 O O . ASN A 1 90 ? -13.580 -0.997 22.009 1.00 88.12 90 ASN A O 1
ATOM 679 N N . PRO A 1 91 ? -15.010 -1.928 23.466 1.00 88.06 91 PRO A N 1
ATOM 680 C CA . PRO A 1 91 ? -16.087 -0.966 23.210 1.00 88.06 91 PRO A CA 1
ATOM 681 C C . PRO A 1 91 ? -15.672 0.509 23.337 1.00 88.06 91 PRO A C 1
ATOM 683 O O . PRO A 1 91 ? -16.199 1.362 22.630 1.00 88.06 91 PRO A O 1
ATOM 686 N N . ARG A 1 92 ? -14.687 0.818 24.196 1.00 88.69 92 ARG A N 1
ATOM 687 C CA . ARG A 1 92 ? -14.148 2.180 24.380 1.00 88.69 92 ARG A CA 1
ATOM 688 C C . ARG A 1 92 ? -13.399 2.718 23.158 1.00 88.69 92 ARG A C 1
ATOM 690 O O . ARG A 1 92 ? -13.268 3.927 23.024 1.00 88.69 92 ARG A O 1
ATOM 697 N N . LEU A 1 93 ? -12.905 1.836 22.291 1.00 90.31 93 LEU A N 1
ATOM 698 C CA . LEU A 1 93 ? -12.179 2.199 21.073 1.00 90.31 93 LEU A CA 1
ATOM 699 C C . LEU A 1 93 ? -13.069 2.144 19.829 1.00 90.31 93 LEU A C 1
ATOM 701 O O . LEU A 1 93 ? -12.586 2.422 18.739 1.00 90.31 93 LEU A O 1
ATOM 705 N N . LYS A 1 94 ? -14.360 1.817 19.971 1.00 91.12 94 LYS A N 1
ATOM 706 C CA . LYS A 1 94 ? -15.258 1.603 18.832 1.00 91.12 94 LYS A CA 1
ATOM 707 C C . LYS A 1 94 ? -15.329 2.808 17.891 1.00 91.12 94 LYS A C 1
ATOM 709 O O . LYS A 1 94 ? -15.253 2.623 16.689 1.00 91.12 94 LYS A O 1
ATOM 714 N N . ALA A 1 95 ? -15.451 4.024 18.426 1.00 91.94 95 ALA A N 1
ATOM 715 C CA . ALA A 1 95 ? -15.517 5.233 17.604 1.00 91.94 95 ALA A CA 1
ATOM 716 C C . ALA A 1 95 ? -14.229 5.467 16.782 1.00 91.94 95 ALA A C 1
ATOM 718 O O . ALA A 1 95 ? -14.321 5.421 15.559 1.00 91.94 95 ALA A O 1
ATOM 719 N N . PRO A 1 96 ? -13.027 5.604 17.386 1.00 93.56 96 PRO A N 1
ATOM 720 C CA . PRO A 1 96 ? -11.808 5.814 16.598 1.00 93.56 96 PRO A CA 1
ATOM 721 C C . PRO A 1 96 ? -11.472 4.633 15.671 1.00 93.56 96 PRO A C 1
ATOM 723 O O . PRO A 1 96 ? -10.905 4.833 14.602 1.00 93.56 96 PRO A O 1
ATOM 726 N N . LEU A 1 97 ? -11.841 3.399 16.035 1.00 95.50 97 LEU A N 1
ATOM 727 C CA . LEU A 1 97 ? -11.681 2.237 15.157 1.00 95.50 97 LEU A CA 1
ATOM 728 C C . LEU A 1 97 ? -12.637 2.267 13.954 1.00 95.50 97 LEU A C 1
ATOM 730 O O . LEU A 1 97 ? -12.214 1.915 12.854 1.00 95.50 97 LEU A O 1
ATOM 734 N N . SER A 1 98 ? -13.873 2.735 14.137 1.00 95.12 98 SER A N 1
ATOM 735 C CA . SER A 1 98 ? -14.836 2.918 13.047 1.00 95.12 98 SER A CA 1
ATOM 736 C C . SER A 1 98 ? -14.371 4.000 12.071 1.00 95.12 98 SER A C 1
ATOM 738 O O . SER A 1 98 ? -14.473 3.806 10.859 1.00 95.12 98 SER A O 1
ATOM 740 N N . ASP A 1 99 ? -13.812 5.101 12.579 1.00 95.31 99 ASP A N 1
ATOM 741 C CA . ASP A 1 99 ? -13.229 6.163 11.748 1.00 95.31 99 ASP A CA 1
ATOM 742 C C . ASP A 1 99 ? -12.054 5.613 10.921 1.00 95.31 99 ASP A C 1
ATOM 744 O O . ASP A 1 99 ? -11.995 5.796 9.704 1.00 95.31 99 ASP A O 1
ATOM 748 N N . CYS A 1 100 ? -11.166 4.835 11.553 1.00 97.00 100 CYS A N 1
ATOM 749 C CA . CYS A 1 100 ? -10.100 4.114 10.857 1.00 97.00 100 CYS A CA 1
ATOM 750 C C . CYS A 1 100 ? -10.635 3.146 9.794 1.00 97.00 100 CYS A C 1
ATOM 752 O O . CYS A 1 100 ? -10.087 3.069 8.696 1.00 97.00 100 CYS A O 1
ATOM 754 N N . ASN A 1 101 ? -11.692 2.389 10.102 1.00 97.19 101 ASN A N 1
ATOM 755 C CA . ASN A 1 101 ? -12.303 1.474 9.144 1.00 97.19 101 ASN A CA 1
ATOM 756 C C . ASN A 1 101 ? -12.829 2.232 7.918 1.00 97.19 101 ASN A C 1
ATOM 758 O O . ASN A 1 101 ? -12.685 1.738 6.803 1.00 97.19 101 ASN A O 1
ATOM 762 N N . GLN A 1 102 ? -13.426 3.411 8.102 1.00 97.81 102 GLN A N 1
ATOM 763 C CA . GLN A 1 102 ? -13.929 4.218 6.994 1.00 97.81 102 GLN A CA 1
ATOM 764 C C . GLN A 1 102 ? -12.801 4.642 6.050 1.00 97.81 102 GLN A C 1
ATOM 766 O O . GLN A 1 102 ? -12.888 4.350 4.858 1.00 97.81 102 GLN A O 1
ATOM 771 N N . VAL A 1 103 ? -11.739 5.260 6.577 1.00 97.94 103 VAL A N 1
ATOM 772 C CA . VAL A 1 103 ? -10.626 5.738 5.742 1.00 97.94 103 VAL A CA 1
ATOM 773 C C . VAL A 1 103 ? -9.879 4.569 5.091 1.00 97.94 103 VAL A C 1
ATOM 775 O O . VAL A 1 103 ? -9.723 4.542 3.886 1.00 97.94 103 VAL A O 1
ATOM 778 N N . TYR A 1 104 ? -9.575 3.479 5.805 1.00 98.31 104 TYR A N 1
ATOM 779 C CA . TYR A 1 104 ? -8.935 2.321 5.161 1.00 98.31 104 TYR A CA 1
ATOM 780 C C . TYR A 1 104 ? -9.807 1.627 4.102 1.00 98.31 104 TYR A C 1
ATOM 782 O O . TYR A 1 104 ? -9.266 0.974 3.207 1.00 98.31 104 TYR A O 1
ATOM 790 N N . ASN A 1 105 ? -11.139 1.717 4.188 1.00 98.25 105 ASN A N 1
ATOM 791 C CA . ASN A 1 105 ? -11.997 1.235 3.108 1.00 98.25 105 ASN A CA 1
ATOM 792 C C . ASN A 1 105 ? -11.932 2.156 1.885 1.00 98.25 105 ASN A C 1
ATOM 794 O O . ASN A 1 105 ? -11.951 1.618 0.779 1.00 98.25 105 ASN A O 1
ATOM 798 N N . ALA A 1 106 ? -11.804 3.477 2.059 1.00 98.38 106 ALA A N 1
ATOM 799 C CA . ALA A 1 106 ? -11.587 4.419 0.959 1.00 98.38 106 ALA A CA 1
ATOM 800 C C . ALA A 1 106 ? -10.310 4.064 0.174 1.00 98.38 106 ALA A C 1
ATOM 802 O O . ALA A 1 106 ? -10.426 3.771 -1.021 1.00 98.38 106 ALA A O 1
ATOM 803 N N . VAL A 1 107 ? -9.175 3.852 0.859 1.00 98.69 107 VAL A N 1
ATOM 804 C CA . VAL A 1 107 ? -7.943 3.313 0.241 1.00 98.69 107 VAL A CA 1
ATOM 805 C C . VAL A 1 107 ? -8.200 2.080 -0.641 1.00 98.69 107 VAL A C 1
ATOM 807 O O . VAL A 1 107 ? -7.654 1.934 -1.737 1.00 98.69 107 VAL A O 1
ATOM 810 N N . VAL A 1 108 ? -9.004 1.126 -0.157 1.00 98.38 108 VAL A N 1
ATOM 811 C CA . VAL A 1 108 ? -9.239 -0.152 -0.856 1.00 98.38 108 VAL A CA 1
ATOM 812 C C . VAL A 1 108 ? -10.125 0.007 -2.086 1.00 98.38 108 VAL A C 1
ATOM 814 O O . VAL A 1 108 ? -9.909 -0.715 -3.066 1.00 98.38 108 VAL A O 1
ATOM 817 N N . ILE A 1 109 ? -11.137 0.874 -2.020 1.00 98.38 109 ILE A N 1
ATOM 818 C CA . ILE A 1 109 ? -12.151 1.008 -3.074 1.00 98.38 109 ILE A CA 1
ATOM 819 C C . ILE A 1 109 ? -11.811 2.084 -4.108 1.00 98.38 109 ILE A C 1
ATOM 821 O O . ILE A 1 109 ? -12.318 1.985 -5.223 1.00 98.38 109 ILE A O 1
ATOM 825 N N . ALA A 1 110 ? -10.980 3.070 -3.757 1.00 98.38 110 ALA A N 1
ATOM 826 C CA . ALA A 1 110 ? -10.650 4.212 -4.608 1.00 98.38 110 ALA A CA 1
ATOM 827 C C . ALA A 1 110 ? -9.148 4.264 -4.929 1.00 98.38 110 ALA A C 1
ATOM 829 O O . ALA A 1 110 ? -8.759 3.976 -6.061 1.00 98.38 110 ALA A O 1
ATOM 830 N N . ASP A 1 111 ? -8.309 4.522 -3.928 1.00 98.75 111 ASP A N 1
ATOM 831 C CA . ASP A 1 111 ? -6.899 4.884 -4.124 1.00 98.75 111 ASP A CA 1
ATOM 832 C C . ASP A 1 111 ? -6.049 3.766 -4.736 1.00 98.75 111 ASP A C 1
ATOM 834 O O . ASP A 1 111 ? -5.252 3.974 -5.653 1.00 98.75 111 ASP A O 1
ATOM 838 N N . ILE A 1 112 ? -6.207 2.538 -4.234 1.00 98.75 112 ILE A N 1
ATOM 839 C CA . ILE A 1 112 ? -5.485 1.379 -4.765 1.00 98.75 112 ILE A CA 1
ATOM 840 C C . ILE A 1 112 ? -5.924 1.082 -6.207 1.00 98.75 112 ILE A C 1
ATOM 842 O O . ILE A 1 112 ? -5.043 0.894 -7.050 1.00 98.75 112 ILE A O 1
ATOM 846 N N . PRO A 1 113 ? -7.232 0.982 -6.524 1.00 98.75 113 PRO A N 1
ATOM 847 C CA . PRO A 1 113 ? -7.686 0.855 -7.906 1.00 98.75 113 PRO A CA 1
ATOM 848 C C . PRO A 1 113 ? -7.165 1.959 -8.829 1.00 98.75 113 PRO A C 1
ATOM 850 O O . PRO A 1 113 ? -6.653 1.621 -9.896 1.00 98.75 113 PRO A O 1
ATOM 853 N N . GLU A 1 114 ? -7.222 3.226 -8.405 1.00 98.62 114 GLU A N 1
ATOM 854 C CA . GLU A 1 114 ? -6.698 4.361 -9.174 1.00 98.62 114 GLU A CA 1
ATOM 855 C C . GLU A 1 114 ? -5.213 4.165 -9.479 1.00 98.62 114 GLU A C 1
ATOM 857 O O . GLU A 1 114 ? -4.814 4.193 -10.643 1.00 98.62 114 GLU A O 1
ATOM 862 N N . ALA A 1 115 ? -4.396 3.865 -8.466 1.00 98.69 115 ALA A N 1
ATOM 863 C CA . ALA A 1 115 ? -2.965 3.690 -8.670 1.00 98.69 115 ALA A CA 1
ATOM 864 C C . ALA A 1 115 ? -2.617 2.499 -9.567 1.00 98.69 115 ALA A C 1
ATOM 866 O O . ALA A 1 115 ? -1.697 2.585 -10.384 1.00 98.69 115 ALA A O 1
ATOM 867 N N . VAL A 1 116 ? -3.355 1.391 -9.454 1.00 98.75 116 VAL A N 1
ATOM 868 C CA . VAL A 1 116 ? -3.173 0.235 -10.343 1.00 98.75 116 VAL A CA 1
ATOM 869 C C . VAL A 1 116 ? -3.517 0.601 -11.784 1.00 98.75 116 VAL A C 1
ATOM 871 O O . VAL A 1 116 ? -2.749 0.282 -12.695 1.00 98.75 116 VAL A O 1
ATOM 874 N N . GLU A 1 117 ? -4.654 1.257 -12.004 1.00 98.56 117 GLU A N 1
ATOM 875 C CA . GLU A 1 117 ? -5.098 1.669 -13.335 1.00 98.56 117 GLU A CA 1
ATOM 876 C C . GLU A 1 117 ? -4.111 2.653 -13.970 1.00 98.56 117 GLU A C 1
ATOM 878 O O . GLU A 1 117 ? -3.665 2.444 -15.099 1.00 98.56 117 GLU A O 1
ATOM 883 N N . ALA A 1 118 ? -3.719 3.669 -13.210 1.00 98.50 118 ALA A N 1
ATOM 884 C CA . ALA A 1 118 ? -2.771 4.706 -13.579 1.00 98.50 118 ALA A CA 1
ATOM 885 C C . ALA A 1 118 ? -1.407 4.133 -14.001 1.00 98.50 118 ALA A C 1
ATOM 887 O O . ALA A 1 118 ? -0.925 4.412 -15.101 1.00 98.50 118 ALA A O 1
ATOM 888 N N . LEU A 1 119 ? -0.818 3.247 -13.186 1.00 98.31 119 LEU A N 1
ATOM 889 C CA . LEU A 1 119 ? 0.445 2.576 -13.523 1.00 98.31 119 LEU A CA 1
ATOM 890 C C . LEU A 1 119 ? 0.311 1.673 -14.754 1.00 98.31 119 LEU A C 1
ATOM 892 O O . LEU A 1 119 ? 1.226 1.618 -15.572 1.00 98.31 119 LEU A O 1
ATOM 896 N N . THR A 1 120 ? -0.829 0.996 -14.912 1.00 97.94 120 THR A N 1
ATOM 897 C CA . THR A 1 120 ? -1.078 0.103 -16.056 1.00 97.94 120 THR A CA 1
ATOM 898 C C . THR A 1 120 ? -1.246 0.880 -17.363 1.00 97.94 120 THR A C 1
ATOM 900 O O . THR A 1 120 ? -0.845 0.402 -18.423 1.00 97.94 120 THR A O 1
ATOM 903 N N . LYS A 1 121 ? -1.832 2.080 -17.303 1.00 97.56 121 LYS A N 1
ATOM 904 C CA . LYS A 1 121 ? -2.073 2.944 -18.468 1.00 97.56 121 LYS A CA 1
ATOM 905 C C . LYS A 1 121 ? -0.919 3.903 -18.775 1.00 97.56 121 LYS A C 1
ATOM 907 O O . LYS A 1 121 ? -0.966 4.579 -19.798 1.00 97.56 121 LYS A O 1
ATOM 912 N N . GLY A 1 122 ? 0.108 3.946 -17.925 1.00 95.06 122 GLY A N 1
ATOM 913 C CA . GLY A 1 122 ? 1.260 4.830 -18.101 1.00 95.06 122 GLY A CA 1
ATOM 914 C C . GLY A 1 122 ? 1.001 6.284 -17.697 1.00 95.06 122 GLY A C 1
ATOM 915 O O . GLY A 1 122 ? 1.685 7.172 -18.198 1.00 95.06 122 GLY A O 1
ATOM 916 N N . ASP A 1 123 ? 0.048 6.529 -16.795 1.00 95.00 123 ASP A N 1
ATOM 917 C CA . ASP A 1 123 ? -0.233 7.848 -16.217 1.00 95.00 123 ASP A CA 1
ATOM 918 C C . ASP A 1 123 ? 0.149 7.875 -14.726 1.00 95.00 123 ASP A C 1
ATOM 920 O O . ASP A 1 123 ? -0.704 7.761 -13.847 1.00 95.00 123 ASP A O 1
ATOM 924 N N . PRO A 1 124 ? 1.447 7.979 -14.388 1.00 92.69 124 PRO A N 1
ATOM 925 C CA . PRO A 1 124 ? 1.917 7.805 -13.016 1.00 92.69 124 PRO A CA 1
ATOM 926 C C . PRO A 1 124 ? 1.439 8.902 -12.056 1.00 92.69 124 PRO A C 1
ATOM 928 O O . PRO A 1 124 ? 1.575 8.728 -10.845 1.00 92.69 124 PRO A O 1
ATOM 931 N N . LYS A 1 125 ? 0.878 10.017 -12.552 1.00 96.19 125 LYS A N 1
ATOM 932 C CA . LYS A 1 125 ? 0.446 11.113 -11.680 1.00 96.19 125 LYS A CA 1
ATOM 933 C C . LYS A 1 125 ? -0.759 10.720 -10.828 1.00 96.19 125 LYS A C 1
ATOM 935 O O . LYS A 1 125 ? -0.788 11.028 -9.641 1.00 96.19 125 LYS A O 1
ATOM 940 N N . PHE A 1 126 ? -1.706 9.979 -11.396 1.00 97.44 126 PHE A N 1
ATOM 941 C CA . PHE A 1 126 ? -2.830 9.445 -10.625 1.00 97.44 126 PHE A CA 1
ATOM 942 C C . PHE A 1 126 ? -2.392 8.340 -9.656 1.00 97.44 126 PHE A C 1
ATOM 944 O O . PHE A 1 126 ? -2.945 8.218 -8.570 1.00 97.44 126 PHE A O 1
ATOM 951 N N . ALA A 1 127 ? -1.328 7.597 -9.976 1.00 98.12 127 ALA A N 1
ATOM 952 C CA . ALA A 1 127 ? -0.757 6.638 -9.033 1.00 98.12 127 ALA A CA 1
ATOM 953 C C . ALA A 1 127 ? -0.083 7.302 -7.833 1.00 98.12 127 ALA A C 1
ATOM 955 O O . ALA A 1 127 ? -0.204 6.812 -6.710 1.00 98.12 127 ALA A O 1
ATOM 956 N N . GLU A 1 128 ? 0.608 8.418 -8.061 1.00 97.75 128 GLU A N 1
ATOM 957 C CA . GLU A 1 128 ? 1.141 9.252 -6.987 1.00 97.75 128 GLU A CA 1
ATOM 958 C C . GLU A 1 128 ? 0.013 9.786 -6.096 1.00 97.75 128 GLU A C 1
ATOM 960 O O . GLU A 1 128 ? 0.127 9.687 -4.876 1.00 97.75 128 GLU A O 1
ATOM 965 N N . ASN A 1 129 ? -1.077 10.290 -6.688 1.00 98.19 129 ASN A N 1
ATOM 966 C CA . ASN A 1 129 ? -2.227 10.807 -5.941 1.00 98.19 129 ASN A CA 1
ATOM 967 C C . ASN A 1 129 ? -2.845 9.728 -5.043 1.00 98.19 129 ASN A C 1
ATOM 969 O O . ASN A 1 129 ? -2.841 9.903 -3.828 1.00 98.19 129 ASN A O 1
ATOM 973 N N . GLY A 1 130 ? -3.250 8.581 -5.599 1.00 98.38 130 GLY A N 1
ATOM 974 C CA . GLY A 1 130 ? -3.829 7.502 -4.796 1.00 98.38 130 GLY A CA 1
ATOM 975 C C . GLY A 1 130 ? -2.889 7.010 -3.685 1.00 98.38 130 GLY A C 1
ATOM 976 O O . GLY A 1 130 ? -3.307 6.771 -2.556 1.00 98.38 130 GLY A O 1
ATOM 977 N N . MET A 1 131 ? -1.580 6.898 -3.936 1.00 98.44 131 MET A N 1
ATOM 978 C CA . MET A 1 131 ? -0.642 6.484 -2.877 1.00 98.44 131 MET A CA 1
ATOM 979 C C . MET A 1 131 ? -0.386 7.574 -1.829 1.00 98.44 131 MET A C 1
ATOM 981 O O . MET A 1 131 ? -0.125 7.252 -0.667 1.00 98.44 131 MET A O 1
ATOM 985 N N . SER A 1 132 ? -0.470 8.847 -2.216 1.00 98.12 132 SER A N 1
ATOM 986 C CA . SER A 1 132 ? -0.420 9.980 -1.294 1.00 98.12 132 SER A CA 1
ATOM 987 C C . SER A 1 132 ? -1.654 10.003 -0.389 1.00 98.12 132 SER A C 1
ATOM 989 O O . SER A 1 132 ? -1.513 10.133 0.829 1.00 98.12 132 SER A O 1
ATOM 991 N N . ASP A 1 133 ? -2.841 9.809 -0.958 1.00 98.38 133 ASP A N 1
ATOM 992 C CA . ASP A 1 133 ? -4.103 9.766 -0.216 1.00 98.38 133 ASP A CA 1
ATOM 993 C C . ASP A 1 133 ? -4.124 8.583 0.755 1.00 98.38 133 ASP A C 1
ATOM 995 O O . ASP A 1 133 ? -4.367 8.780 1.947 1.00 98.38 133 ASP A O 1
ATOM 999 N N . ALA A 1 134 ? -3.663 7.403 0.330 1.00 98.44 134 ALA A N 1
ATOM 1000 C CA . ALA A 1 134 ? -3.514 6.251 1.217 1.00 98.44 134 ALA A CA 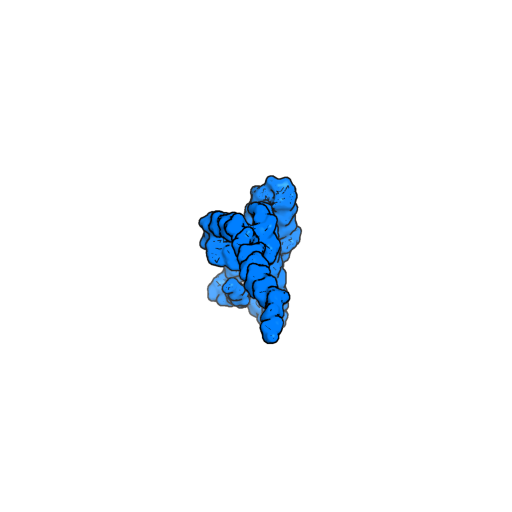1
ATOM 1001 C C . ALA A 1 134 ? -2.617 6.534 2.440 1.00 98.44 134 ALA A C 1
ATOM 1003 O O . ALA A 1 134 ? -2.878 6.046 3.548 1.00 98.44 134 ALA A O 1
ATOM 1004 N N . ALA A 1 135 ? -1.552 7.324 2.267 1.00 97.19 135 ALA A N 1
ATOM 1005 C CA . ALA A 1 135 ? -0.686 7.735 3.369 1.00 97.19 135 ALA A CA 1
ATOM 1006 C C . ALA A 1 135 ? -1.379 8.745 4.302 1.00 97.19 135 ALA A C 1
ATOM 1008 O O . ALA A 1 135 ? -1.268 8.626 5.528 1.00 97.19 135 ALA A O 1
ATOM 1009 N N . ILE A 1 136 ? -2.120 9.705 3.739 1.00 97.69 136 ILE A N 1
ATOM 1010 C CA . ILE A 1 136 ? -2.914 10.685 4.493 1.00 97.69 136 ILE A CA 1
ATOM 1011 C C . ILE A 1 136 ? -4.001 9.977 5.306 1.00 97.69 136 ILE A C 1
ATOM 1013 O O . ILE A 1 136 ? -4.141 10.244 6.498 1.00 97.69 136 ILE A O 1
ATOM 1017 N N . GLU A 1 137 ? -4.732 9.045 4.709 1.00 97.88 137 GLU A N 1
ATOM 1018 C CA . GLU A 1 137 ? -5.800 8.277 5.353 1.00 97.88 137 GLU A CA 1
ATOM 1019 C C . GLU A 1 137 ? -5.268 7.403 6.500 1.00 97.88 137 GLU A C 1
ATOM 1021 O O . GLU A 1 137 ? -5.851 7.363 7.592 1.00 97.88 137 GLU A O 1
ATOM 1026 N N . ALA A 1 138 ? -4.094 6.785 6.325 1.00 96.06 138 ALA A N 1
ATOM 1027 C CA . ALA A 1 138 ? -3.409 6.088 7.413 1.00 96.06 138 ALA A CA 1
ATOM 1028 C C . ALA A 1 138 ? -3.039 7.041 8.569 1.00 96.06 138 ALA A C 1
ATOM 1030 O O . ALA A 1 138 ? -3.230 6.704 9.745 1.00 96.06 138 ALA A O 1
ATOM 1031 N N . GLN A 1 139 ? -2.553 8.247 8.256 1.00 94.56 139 GLN A N 1
ATOM 1032 C CA . GLN A 1 139 ? -2.235 9.268 9.257 1.00 94.56 139 GLN A CA 1
ATOM 1033 C C . GLN A 1 139 ? -3.490 9.814 9.957 1.00 94.56 139 GLN A C 1
ATOM 1035 O O . GLN A 1 139 ? -3.454 10.060 11.168 1.00 94.56 139 GLN A O 1
ATOM 1040 N N . GLN A 1 140 ? -4.597 9.995 9.233 1.00 94.81 140 GLN A N 1
ATOM 1041 C CA . GLN A 1 140 ? -5.883 10.417 9.793 1.00 94.81 140 GLN A CA 1
ATOM 1042 C C . GLN A 1 140 ? -6.392 9.398 10.814 1.00 94.81 140 GLN A C 1
ATOM 1044 O O . GLN A 1 140 ? -6.731 9.783 11.936 1.00 94.81 140 GLN A O 1
ATOM 1049 N N . CYS A 1 141 ? -6.351 8.106 10.473 1.00 95.44 141 CYS A N 1
ATOM 1050 C CA . CYS A 1 141 ? -6.667 7.033 11.413 1.00 95.44 141 CYS A CA 1
ATOM 1051 C C . CYS A 1 141 ? -5.803 7.122 12.684 1.00 95.44 141 CYS A C 1
ATOM 1053 O O . CYS A 1 141 ? -6.327 7.151 13.799 1.00 95.44 141 CYS A O 1
ATOM 1055 N N . GLU A 1 142 ? -4.478 7.225 12.538 1.00 92.75 142 GLU A N 1
ATOM 1056 C CA . GLU A 1 142 ? -3.569 7.282 13.688 1.00 92.75 142 GLU A CA 1
ATOM 1057 C C . GLU A 1 142 ? -3.806 8.524 14.568 1.00 92.75 142 GLU A C 1
ATOM 1059 O O . GLU A 1 142 ? -3.799 8.436 15.798 1.00 92.75 142 GLU A O 1
ATOM 1064 N N . SER A 1 143 ? -4.090 9.673 13.950 1.00 90.69 143 SER A N 1
ATOM 1065 C CA . SER A 1 143 ? -4.389 10.929 14.653 1.00 90.69 143 SER A CA 1
ATOM 1066 C C . SER A 1 143 ? -5.716 10.868 15.422 1.00 90.69 143 SER A C 1
ATOM 1068 O O . SER A 1 143 ? -5.867 11.541 16.448 1.00 90.69 143 SER A O 1
ATOM 1070 N N . GLY A 1 144 ? -6.660 10.025 14.984 1.00 88.88 144 GLY A N 1
ATOM 1071 C CA . GLY A 1 144 ? -7.946 9.793 15.650 1.00 88.88 144 GLY A CA 1
ATOM 1072 C C . GLY A 1 144 ? -7.819 9.232 17.071 1.00 88.88 144 GLY A C 1
ATOM 1073 O O . GLY A 1 144 ? -8.680 9.486 17.918 1.00 88.88 144 GLY A O 1
ATOM 1074 N N . PHE A 1 145 ? -6.710 8.553 17.390 1.00 89.00 145 PHE A N 1
ATOM 1075 C CA . PHE A 1 145 ? -6.446 8.040 18.740 1.00 89.00 145 PHE A CA 1
ATOM 1076 C C . PHE A 1 145 ? -5.985 9.120 19.742 1.00 89.00 145 PHE A C 1
ATOM 1078 O O . PHE A 1 145 ? -5.964 8.863 20.951 1.00 89.00 145 PHE A O 1
ATOM 1085 N N . LYS A 1 146 ? -5.699 10.354 19.293 1.00 81.88 146 LYS A N 1
ATOM 1086 C CA . LYS A 1 146 ? -5.280 11.494 20.136 1.00 81.88 146 LYS A CA 1
ATOM 1087 C C . LYS A 1 146 ? -4.133 11.110 21.096 1.00 81.88 146 LYS A C 1
ATOM 1089 O O . LYS A 1 146 ? -3.097 10.625 20.664 1.00 81.88 146 LYS A O 1
ATOM 1094 N N . GLN A 1 147 ? -4.305 11.336 22.404 1.00 69.69 147 GLN A N 1
ATOM 1095 C CA . GLN A 1 147 ? -3.330 11.003 23.456 1.00 69.69 147 GLN A CA 1
ATOM 1096 C C . GLN A 1 147 ? -3.371 9.520 23.868 1.00 69.69 147 GLN A C 1
ATOM 1098 O O . GLN A 1 147 ? -2.552 9.078 24.674 1.00 69.69 147 GLN A O 1
ATOM 1103 N N . SER A 1 148 ? -4.335 8.748 23.358 1.00 72.62 148 SER A N 1
ATOM 1104 C CA . SER A 1 148 ? -4.414 7.316 23.638 1.00 72.62 148 SER A CA 1
ATOM 1105 C C . SER A 1 148 ? -3.440 6.565 22.741 1.00 72.62 148 SER A C 1
ATOM 1107 O O . SER A 1 148 ? -3.275 6.878 21.565 1.00 72.62 148 SER A O 1
ATOM 1109 N N . LYS A 1 149 ? -2.799 5.530 23.286 1.00 82.56 149 LYS A N 1
ATOM 1110 C CA . LYS A 1 149 ? -1.920 4.668 22.498 1.00 82.56 149 LYS A CA 1
ATOM 1111 C C . LYS A 1 149 ? -2.744 3.921 21.445 1.00 82.56 149 LYS A C 1
ATOM 1113 O O . LYS A 1 149 ? -3.596 3.110 21.804 1.00 82.56 149 LYS A O 1
ATOM 1118 N N . SER A 1 150 ? -2.453 4.168 20.169 1.00 88.25 150 SER A N 1
ATOM 1119 C CA . SER A 1 150 ? -3.065 3.442 19.055 1.00 88.25 150 SER A CA 1
ATOM 1120 C C . SER A 1 150 ? -2.769 1.938 19.166 1.00 88.25 150 SER A C 1
ATOM 1122 O O . SER A 1 150 ? -1.597 1.545 19.268 1.00 88.25 150 SER A O 1
ATOM 1124 N N . PRO A 1 151 ? -3.799 1.072 19.144 1.00 89.44 151 PRO A N 1
ATOM 1125 C CA . PRO A 1 151 ? -3.614 -0.375 19.126 1.00 89.44 151 PRO A CA 1
ATOM 1126 C C . PRO A 1 151 ? -3.131 -0.881 17.756 1.00 89.44 151 PRO A C 1
ATOM 1128 O O . PRO A 1 151 ? -2.756 -2.046 17.644 1.00 89.44 151 PRO A O 1
ATOM 1131 N N . LEU A 1 152 ? -3.121 -0.021 16.727 1.00 88.56 152 LEU A N 1
ATOM 1132 C CA . LEU A 1 152 ? -2.783 -0.376 15.346 1.00 88.56 152 LEU A CA 1
ATOM 1133 C C . LEU A 1 152 ? -1.287 -0.224 15.030 1.00 88.56 152 LEU A C 1
ATOM 1135 O O . LEU A 1 152 ? -0.820 -0.775 14.039 1.00 88.56 152 LEU A O 1
ATOM 1139 N N . ARG A 1 153 ? -0.504 0.442 15.895 1.00 76.31 153 ARG A N 1
ATOM 1140 C CA . ARG A 1 153 ? 0.953 0.626 15.711 1.00 76.31 153 ARG A CA 1
ATOM 1141 C C . ARG A 1 153 ? 1.773 -0.668 15.688 1.00 76.31 153 ARG A C 1
ATOM 1143 O O . ARG A 1 153 ? 2.951 -0.623 15.355 1.00 76.31 153 ARG A O 1
ATOM 1150 N N . LYS A 1 154 ? 1.189 -1.808 16.059 1.00 56.66 154 LYS A N 1
ATOM 1151 C CA . LYS A 1 154 ? 1.849 -3.118 16.002 1.00 56.66 154 LYS A CA 1
ATOM 1152 C C . LYS A 1 154 ? 1.501 -3.837 14.706 1.00 56.66 154 LYS A C 1
ATOM 1154 O O . LYS A 1 154 ? 0.788 -4.837 14.708 1.00 56.66 154 LYS A O 1
ATOM 1159 N N . ILE A 1 155 ? 2.013 -3.322 13.602 1.00 46.09 155 ILE A N 1
ATOM 1160 C CA . ILE A 1 155 ? 2.268 -4.150 12.430 1.00 46.09 155 ILE A CA 1
ATOM 1161 C C . ILE A 1 155 ? 3.737 -3.923 12.134 1.00 46.09 155 ILE A C 1
ATOM 1163 O O . ILE A 1 155 ? 4.092 -2.976 11.438 1.00 46.09 155 ILE A O 1
ATOM 1167 N N . ASP A 1 156 ? 4.566 -4.755 12.759 1.00 31.06 156 ASP A N 1
ATOM 1168 C CA . ASP A 1 156 ? 6.009 -4.744 12.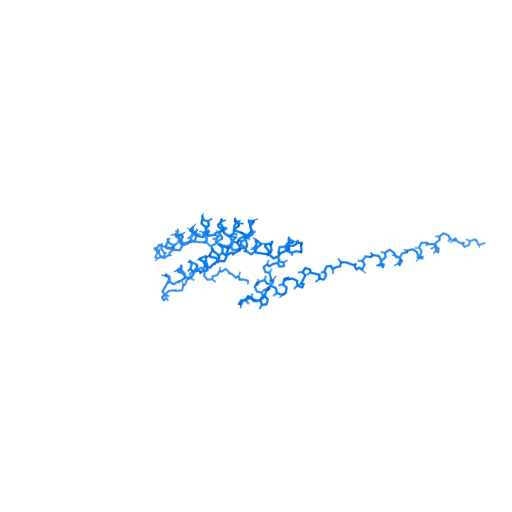578 1.00 31.06 156 ASP A CA 1
ATOM 1169 C C . ASP A 1 156 ? 6.324 -4.723 11.067 1.00 31.06 156 ASP A C 1
ATOM 1171 O O . ASP A 1 156 ? 5.728 -5.461 10.261 1.00 31.06 156 ASP A O 1
ATOM 1175 N N . LEU A 1 157 ? 7.163 -3.757 10.691 1.00 35.12 157 LEU A N 1
ATOM 1176 C CA . LEU A 1 157 ? 7.832 -3.696 9.397 1.00 35.12 157 LEU A CA 1
ATOM 1177 C C . LEU A 1 157 ? 8.991 -4.686 9.403 1.00 35.12 157 LEU A C 1
ATOM 1179 O O . LEU A 1 157 ? 9.754 -4.667 10.395 1.00 35.12 157 LEU A O 1
#

InterPro domains:
  IPR006501 Pectinesterase inhibitor domain [PF04043] (32-150)
  IPR006501 Pectinesterase inhibitor domain [SM00856] (28-157)
  IPR006501 Pectinesterase inhibitor domain [TIGR01614] (1-153)
  IPR034087 Cell wall/vacuolar inhibitor of fructosidase [cd15796] (32-154)
  IPR035513 Invertase/pectin methylesterase inhibitor domain superfamily [G3DSA:1.20.140.40] (28-156)
  IPR035513 Invertase/pectin methylesterase inhibitor domain 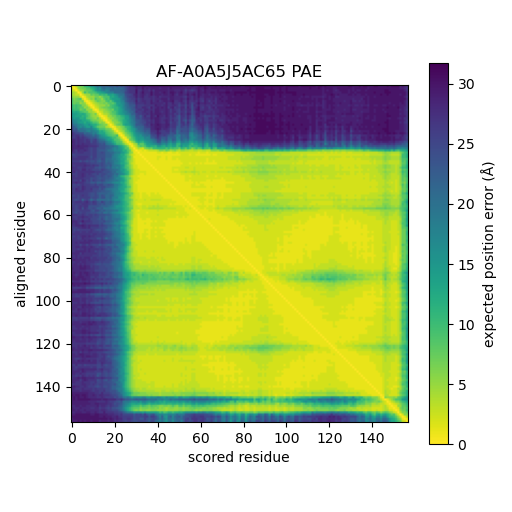superfamily [SSF101148] (29-155)
  IPR052421 Plant Cell Wall Enzyme Inhibitor [PTHR36710] (9-153)

Solvent-accessible surface area (backbone atoms only — not comparable to full-atom values): 8933 Å² total; per-residue (Å²): 137,86,78,70,69,72,64,60,56,59,65,68,51,57,61,59,63,67,58,73,75,73,83,78,82,67,63,65,38,59,50,52,49,53,60,56,21,70,76,43,100,49,38,69,60,46,45,54,57,44,70,70,38,79,64,42,53,86,37,54,72,55,48,45,49,52,50,52,54,50,51,50,52,53,50,49,54,52,49,50,54,51,40,58,56,44,41,77,73,34,73,92,46,32,65,48,40,50,54,29,47,52,38,55,45,45,32,65,73,44,23,50,52,43,22,51,51,19,40,74,72,72,41,56,67,50,22,51,48,18,54,49,47,42,51,51,36,53,49,52,33,60,57,57,38,66,94,50,84,60,86,72,78,78,66,86,127

Nearest PDB structures (foldseek):
  2cj5-assembly1_A  TM=9.669E-01  e=5.860E-08  Nicotiana tabacum
  2cj7-assembly1_A  TM=9.382E-01  e=6.159E-08  Nicotiana tabacum
  1xg2-assembly1_B  TM=8.909E-01  e=1.799E-05  Actinidia chinensis
  8iyj-assembly1_U4  TM=2.114E-01  e=7.939E+00  Mus musculus

Foldseek 3Di:
DDDDPVVVVVVVCVVVVVVVVPDDPQPPLLVQQQVVLVPDPHSVCSNVQLVVDPQSSVDDPLRSLLSVLVVLLVLLVVLLVVLVVCVVVPVVCVVLSVLLNVLSVCLVPPLSVQLNVCSVVVNNVSVVVSVVSSVVSVVVSCCSCPPHDDPSVPPDD

Radius of gyration: 24.69 Å; Cα contacts (8 Å, |Δi|>4): 126; chains: 1; bounding box: 64×66×44 Å

Mean predicted aligned error: 10.46 Å

Organism: NCBI:txid561372

Secondary structure (DSSP, 8-state):
----THHHHHHHHHHHHHHTTSS-S-HHHHHHHHHHHTTSTTHHHHHHHHHHSGGGSS--HHHHHHHHHHHHHHHHHHHHHHHHHHHHH-GGGHHHHHHHHHHHHHIIIIIHHHHHHHHHHT-HHHHHHHHHHHHHHHHHHHHHTTTSPPTT-----

Sequence (157 aa):
MTKNLGSLIFILFLPAILLGQYCSVVAGDTELITKTCKQTPYYQLCVSTLQSDPRSSKADIPGLGLIIVAAVKAKVKNTLKLIKQLEGSNPRLKAPLSDCNQVYNAVVIADIPEAVEALTKGDPKFAENGMSDAAIEAQQCESGFKQSKSPLRKIDL

pLDDT: mean 85.7, std 18.55, range [31.06, 98.75]